Protein AF-A0A1G1PA01-F1 (afdb_monomer)

Solvent-accessible surface area (backbone atoms only — not comparable to full-atom values): 7794 Å² total; per-residue (Å²): 110,72,67,57,55,50,51,42,38,51,49,27,50,49,50,23,53,53,41,48,53,51,44,60,59,52,68,78,52,90,82,54,66,69,59,54,52,51,37,52,50,48,28,51,49,32,47,50,41,33,74,75,44,37,72,76,49,47,68,58,50,54,56,50,49,53,51,53,48,54,51,48,52,53,51,51,52,49,54,51,48,50,47,45,53,63,49,54,42,44,50,53,49,51,35,56,74,69,68,55,67,91,74,70,77,74,86,61,91,84,57,93,64,90,75,78,82,75,76,88,66,80,94,50,80,68,54,75,77,60,82,122

Mean predicted aligned error: 10.31 Å

Structure (mmCIF, N/CA/C/O backbone):
data_AF-A0A1G1PA01-F1
#
_entry.id   AF-A0A1G1PA01-F1
#
loop_
_atom_site.group_PDB
_atom_site.id
_atom_site.type_symbol
_atom_site.label_atom_id
_atom_site.label_alt_id
_atom_site.label_comp_id
_atom_site.label_asym_id
_atom_site.label_entity_id
_atom_site.label_seq_id
_atom_site.pdbx_PDB_ins_code
_atom_site.Cartn_x
_atom_site.Cartn_y
_atom_site.Cartn_z
_atom_site.occupancy
_atom_site.B_iso_or_equiv
_atom_site.auth_seq_id
_atom_site.auth_comp_id
_atom_site.auth_asym_id
_atom_site.auth_atom_id
_atom_site.pdbx_PDB_model_num
ATOM 1 N N . MET A 1 1 ? 19.490 11.069 4.535 1.00 62.09 1 MET A N 1
ATOM 2 C CA . MET A 1 1 ? 20.392 10.801 3.390 1.00 62.09 1 MET A CA 1
ATOM 3 C C . MET A 1 1 ? 20.427 9.313 3.024 1.00 62.09 1 MET A C 1
ATOM 5 O O . MET A 1 1 ? 19.955 8.970 1.947 1.00 62.09 1 MET A O 1
ATOM 9 N N . VAL A 1 2 ? 20.881 8.413 3.911 1.00 69.94 2 VAL A N 1
ATOM 10 C CA . VAL A 1 2 ? 21.006 6.963 3.613 1.00 69.94 2 VAL A CA 1
ATOM 11 C C . VAL A 1 2 ? 19.664 6.297 3.263 1.00 69.94 2 VAL A C 1
ATOM 13 O O . VAL A 1 2 ? 19.561 5.603 2.252 1.00 69.94 2 VAL A O 1
ATOM 16 N N . ASN A 1 3 ? 18.603 6.563 4.035 1.00 81.62 3 ASN A N 1
ATOM 17 C CA . ASN A 1 3 ? 17.280 5.978 3.766 1.00 81.62 3 ASN A CA 1
ATOM 18 C C . ASN A 1 3 ? 16.677 6.450 2.437 1.00 81.62 3 ASN A C 1
ATOM 20 O O . ASN A 1 3 ? 16.028 5.672 1.747 1.00 81.62 3 ASN A O 1
ATOM 24 N N . GLU A 1 4 ? 16.918 7.703 2.054 1.00 85.69 4 GLU A N 1
ATOM 25 C CA . GLU A 1 4 ? 16.411 8.260 0.799 1.00 85.69 4 GLU A CA 1
ATOM 26 C C . GLU A 1 4 ? 17.090 7.610 -0.409 1.00 85.69 4 GLU A C 1
ATOM 28 O O . GLU A 1 4 ? 16.414 7.178 -1.340 1.00 85.69 4 GLU A O 1
ATOM 33 N N . GLN A 1 5 ? 18.416 7.453 -0.361 1.00 87.75 5 GLN A N 1
ATOM 34 C CA . GLN A 1 5 ? 19.156 6.739 -1.398 1.00 87.75 5 GLN A CA 1
ATOM 35 C C . GLN A 1 5 ? 18.670 5.291 -1.534 1.00 87.75 5 GLN A C 1
ATOM 37 O O . GLN A 1 5 ? 18.458 4.822 -2.653 1.00 87.75 5 GLN A O 1
ATOM 42 N N . LYS A 1 6 ? 18.468 4.589 -0.410 1.00 90.19 6 LYS A N 1
ATOM 43 C CA . LYS A 1 6 ? 17.930 3.223 -0.405 1.00 90.19 6 LYS A CA 1
ATOM 44 C C . LYS A 1 6 ? 16.556 3.168 -1.075 1.00 90.19 6 LYS A C 1
ATOM 46 O O . LYS A 1 6 ? 16.362 2.352 -1.968 1.00 90.19 6 LYS A O 1
ATOM 51 N N . ASN A 1 7 ? 15.638 4.059 -0.703 1.00 91.06 7 ASN A N 1
ATOM 52 C CA . ASN A 1 7 ? 14.278 4.085 -1.246 1.00 91.06 7 ASN A CA 1
ATOM 53 C C . ASN A 1 7 ? 14.257 4.369 -2.754 1.00 91.06 7 ASN A C 1
ATOM 55 O O . ASN A 1 7 ? 13.538 3.699 -3.488 1.00 91.06 7 ASN A O 1
ATOM 59 N N . LEU A 1 8 ? 15.084 5.305 -3.231 1.00 92.06 8 LEU A N 1
ATOM 60 C CA . LEU A 1 8 ? 15.192 5.610 -4.662 1.00 92.06 8 LEU A CA 1
ATOM 61 C C . LEU A 1 8 ? 15.776 4.438 -5.458 1.00 92.06 8 LEU A C 1
ATOM 63 O O . LEU A 1 8 ? 15.283 4.133 -6.543 1.00 92.06 8 LEU A O 1
ATOM 67 N N . LYS A 1 9 ? 16.784 3.746 -4.910 1.00 91.62 9 LYS A N 1
ATOM 68 C CA . LYS A 1 9 ? 17.350 2.541 -5.535 1.00 91.62 9 LYS A CA 1
ATOM 69 C C . LYS A 1 9 ? 16.345 1.392 -5.578 1.00 91.62 9 LYS A C 1
ATOM 71 O O . LYS A 1 9 ? 16.194 0.763 -6.618 1.00 91.62 9 LYS A O 1
ATOM 76 N N . VAL A 1 10 ? 15.635 1.146 -4.476 1.00 93.56 10 VAL A N 1
ATOM 77 C CA . VAL A 1 10 ? 14.576 0.127 -4.406 1.00 93.56 10 VAL A CA 1
ATOM 78 C C . VAL A 1 10 ? 13.455 0.443 -5.392 1.00 93.56 10 VAL A C 1
ATOM 80 O O . VAL A 1 10 ? 13.002 -0.456 -6.088 1.00 93.56 10 VAL A O 1
ATOM 83 N N . PHE A 1 11 ? 13.046 1.708 -5.510 1.00 93.00 11 PHE A N 1
ATOM 84 C CA . PHE A 1 11 ? 12.044 2.124 -6.488 1.00 93.00 11 PHE A CA 1
ATOM 85 C C . PHE A 1 11 ? 12.504 1.870 -7.929 1.00 93.00 11 PHE A C 1
ATOM 87 O O . PHE A 1 11 ? 11.776 1.258 -8.705 1.00 93.00 11 PHE A O 1
ATOM 94 N N . GLY A 1 12 ? 13.721 2.296 -8.279 1.00 92.19 12 GLY A N 1
ATOM 95 C CA . GLY A 1 12 ? 14.260 2.142 -9.628 1.00 92.19 12 GLY A CA 1
ATOM 96 C C . GLY A 1 12 ? 14.455 0.682 -10.047 1.00 92.19 12 GLY A C 1
ATOM 97 O O . GLY A 1 12 ? 13.974 0.274 -11.105 1.00 92.19 12 GLY A O 1
ATOM 98 N N . TYR A 1 13 ? 15.080 -0.137 -9.193 1.00 94.50 13 TYR A N 1
ATOM 99 C CA . TYR A 1 13 ? 15.216 -1.575 -9.452 1.00 94.50 13 TYR A CA 1
ATOM 100 C C . TYR A 1 13 ? 13.874 -2.307 -9.391 1.00 94.50 13 TYR A C 1
ATOM 102 O O . TYR A 1 13 ? 13.620 -3.182 -10.213 1.00 94.50 13 TYR A O 1
ATOM 110 N N . GLY A 1 14 ? 12.988 -1.927 -8.468 1.00 93.19 14 GLY A N 1
ATOM 111 C CA . GLY A 1 14 ? 11.640 -2.481 -8.377 1.00 93.19 14 GLY A CA 1
ATOM 112 C C . GLY A 1 14 ? 10.846 -2.257 -9.662 1.00 93.19 14 GLY A C 1
ATOM 113 O O . GLY A 1 14 ? 10.222 -3.187 -10.166 1.00 93.19 14 GLY A O 1
ATOM 114 N N . LEU A 1 15 ? 10.935 -1.063 -10.253 1.00 92.88 15 LEU A N 1
ATOM 115 C CA . LEU A 1 15 ? 10.276 -0.766 -11.522 1.00 92.88 15 LEU A CA 1
ATOM 116 C C . LEU A 1 15 ? 10.869 -1.575 -12.685 1.00 92.88 15 LEU A C 1
ATOM 118 O O . LEU A 1 15 ? 10.116 -2.081 -13.512 1.00 92.88 15 LEU A O 1
ATOM 122 N N . ALA A 1 16 ? 12.191 -1.774 -12.718 1.00 93.19 16 ALA A N 1
ATOM 123 C CA . ALA A 1 16 ? 12.833 -2.651 -13.699 1.00 93.19 16 ALA A CA 1
ATOM 124 C C . ALA A 1 16 ? 12.365 -4.114 -13.570 1.00 93.19 16 ALA A C 1
ATOM 126 O O . ALA A 1 16 ? 12.089 -4.755 -14.581 1.00 93.19 16 ALA A O 1
ATOM 127 N N . VAL A 1 17 ? 12.204 -4.628 -12.344 1.00 94.94 17 VAL A N 1
ATOM 128 C CA . VAL A 1 17 ? 11.665 -5.978 -12.090 1.00 94.94 17 VAL A CA 1
ATOM 129 C C . VAL A 1 17 ? 10.210 -6.093 -12.548 1.00 94.94 17 VAL A C 1
ATOM 131 O O . VAL A 1 17 ? 9.850 -7.068 -13.206 1.00 94.94 17 VAL A O 1
ATOM 134 N N . VAL A 1 18 ? 9.374 -5.091 -12.260 1.00 93.81 18 VAL A N 1
ATOM 135 C CA . VAL A 1 18 ? 7.979 -5.055 -12.731 1.00 93.81 18 VAL A CA 1
ATOM 136 C C . VAL A 1 18 ? 7.922 -5.051 -14.260 1.00 93.81 18 VAL A C 1
ATOM 138 O O . VAL A 1 18 ? 7.181 -5.840 -14.845 1.00 93.81 18 VAL A O 1
ATOM 141 N N . LEU A 1 19 ? 8.739 -4.224 -14.920 1.00 93.25 19 LEU A N 1
ATOM 142 C CA . LEU A 1 19 ? 8.829 -4.197 -16.381 1.00 93.25 19 LEU A CA 1
ATOM 143 C C . LEU A 1 19 ? 9.327 -5.529 -16.955 1.00 93.25 19 LEU A C 1
ATOM 145 O O . LEU A 1 19 ? 8.794 -5.978 -17.966 1.00 93.25 19 LEU A O 1
ATOM 149 N N . ALA A 1 20 ? 10.283 -6.195 -16.304 1.00 91.88 20 ALA A N 1
ATOM 150 C CA . ALA A 1 20 ? 10.754 -7.519 -16.706 1.00 91.88 20 ALA A CA 1
ATOM 151 C C . ALA A 1 20 ? 9.655 -8.586 -16.589 1.00 91.88 20 ALA A C 1
ATOM 153 O O . ALA A 1 20 ? 9.505 -9.418 -17.482 1.00 91.88 20 ALA A O 1
ATOM 154 N N . PHE A 1 21 ? 8.835 -8.536 -15.536 1.00 92.31 21 PHE A N 1
ATOM 155 C CA . PHE A 1 21 ? 7.689 -9.435 -15.393 1.00 92.31 21 PHE A CA 1
ATOM 156 C C . PHE A 1 21 ? 6.626 -9.191 -16.475 1.00 92.31 21 PHE A C 1
ATOM 158 O O . PHE A 1 21 ? 6.092 -10.142 -17.049 1.00 92.31 21 PHE A O 1
ATOM 165 N N . ILE A 1 22 ? 6.354 -7.923 -16.804 1.00 90.12 22 ILE A N 1
ATOM 166 C CA . ILE A 1 22 ? 5.461 -7.553 -17.911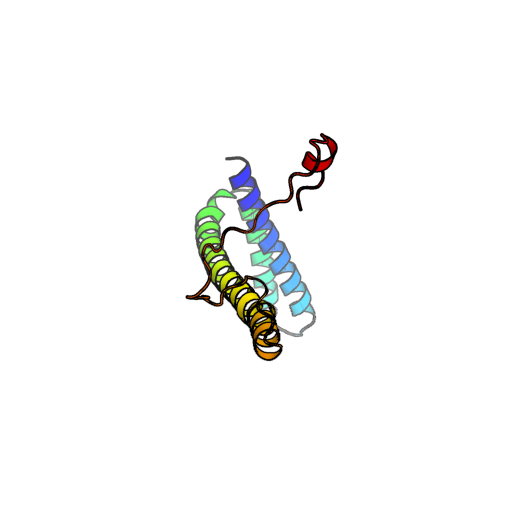 1.00 90.12 22 ILE A CA 1
ATOM 167 C C . ILE A 1 22 ? 6.034 -8.051 -19.241 1.00 90.12 22 ILE A C 1
ATOM 169 O O . ILE A 1 22 ? 5.312 -8.682 -20.009 1.00 90.12 22 ILE A O 1
ATOM 173 N N . ALA A 1 23 ? 7.330 -7.847 -19.490 1.00 88.19 23 ALA A N 1
ATOM 174 C CA . ALA A 1 23 ? 8.010 -8.352 -20.680 1.00 88.19 23 ALA A CA 1
ATOM 175 C C . ALA A 1 23 ? 7.896 -9.875 -20.796 1.00 88.19 23 ALA A C 1
ATOM 177 O O . ALA A 1 23 ? 7.531 -10.375 -21.856 1.00 88.19 23 ALA A O 1
ATOM 178 N N . TYR A 1 24 ? 8.101 -10.608 -19.699 1.00 87.69 24 TYR A N 1
ATOM 179 C CA . TYR A 1 24 ? 7.936 -12.061 -19.661 1.00 87.69 24 TYR A CA 1
ATOM 180 C C . TYR A 1 24 ? 6.507 -12.505 -20.015 1.00 87.69 24 TYR A C 1
ATOM 182 O O . TYR A 1 24 ? 6.318 -13.457 -20.773 1.00 87.69 24 TYR A O 1
ATOM 190 N N . LYS A 1 25 ? 5.487 -11.814 -19.492 1.00 86.81 25 LYS A N 1
ATOM 191 C CA . LYS A 1 25 ? 4.078 -12.092 -19.813 1.00 86.81 25 LYS A CA 1
ATOM 192 C C . LYS A 1 25 ? 3.754 -11.789 -21.277 1.00 86.81 25 LYS A C 1
ATOM 194 O O . LYS A 1 25 ? 3.099 -12.601 -21.923 1.00 86.81 25 LYS A O 1
ATOM 199 N N . VAL A 1 26 ? 4.210 -10.646 -21.789 1.00 85.25 26 VAL A N 1
ATOM 200 C CA . VAL A 1 26 ? 3.967 -10.202 -23.172 1.00 85.25 26 VAL A CA 1
ATOM 201 C C . VAL A 1 26 ? 4.681 -11.100 -24.181 1.00 85.25 26 VAL A C 1
ATOM 203 O O . VAL A 1 26 ? 4.124 -11.371 -25.239 1.00 85.25 26 VAL A O 1
ATOM 206 N N . TRP A 1 27 ? 5.843 -11.652 -23.826 1.00 79.88 27 TRP A N 1
ATOM 207 C CA . TRP A 1 27 ? 6.607 -12.561 -24.684 1.00 79.88 27 TRP A CA 1
ATOM 208 C C . TRP A 1 27 ? 5.875 -13.870 -25.023 1.00 79.88 27 TRP A C 1
ATOM 210 O O . TRP A 1 27 ? 6.181 -14.519 -26.018 1.00 79.88 27 TRP A O 1
ATOM 220 N N . ARG A 1 28 ? 4.853 -14.246 -24.241 1.00 76.31 28 ARG A N 1
ATOM 221 C CA . ARG A 1 28 ? 3.969 -15.389 -24.537 1.00 76.31 28 ARG A CA 1
ATOM 222 C C . ARG A 1 28 ? 2.934 -15.087 -25.636 1.00 76.31 28 ARG A C 1
ATOM 224 O O . ARG A 1 28 ? 2.281 -16.015 -26.106 1.00 76.31 28 ARG A O 1
ATOM 231 N N . GLY A 1 29 ? 2.750 -13.821 -26.019 1.00 69.56 29 GLY A N 1
ATOM 232 C CA . GLY A 1 29 ? 1.853 -13.381 -27.090 1.00 69.56 29 GLY A CA 1
ATOM 233 C C . GLY A 1 29 ? 2.621 -13.074 -28.379 1.00 69.56 29 GLY A C 1
ATOM 234 O O . GLY A 1 29 ? 3.687 -12.465 -28.353 1.00 69.56 29 GLY A O 1
ATOM 235 N N . HIS A 1 30 ? 2.090 -13.486 -29.530 1.00 60.34 30 HIS A N 1
ATOM 236 C CA . HIS A 1 30 ? 2.737 -13.239 -30.820 1.00 60.34 30 HIS A CA 1
ATOM 237 C C . HIS A 1 30 ? 2.672 -11.749 -31.225 1.00 60.34 30 HIS A C 1
ATOM 239 O O . HIS A 1 30 ? 1.608 -11.133 -31.193 1.00 60.34 30 HIS A O 1
ATOM 245 N N . GLY A 1 31 ? 3.798 -11.200 -31.706 1.00 61.69 31 GLY A N 1
ATOM 246 C CA . GLY A 1 31 ? 3.780 -10.289 -32.863 1.00 61.69 31 GLY A CA 1
ATOM 247 C C . GLY A 1 31 ? 4.135 -8.808 -32.687 1.00 61.69 31 GLY A C 1
ATOM 248 O O . GLY A 1 31 ? 4.116 -8.090 -33.679 1.00 61.69 31 GLY A O 1
ATOM 249 N N . TRP A 1 32 ? 4.487 -8.311 -31.498 1.00 74.94 32 TRP A N 1
ATOM 250 C CA . TRP A 1 32 ? 4.707 -6.864 -31.3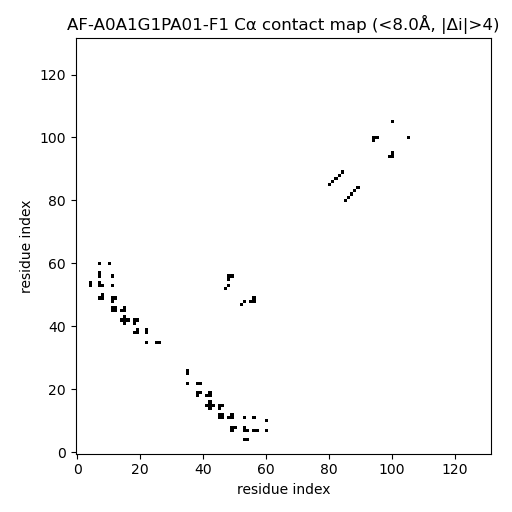08 1.00 74.94 32 TRP A CA 1
ATOM 251 C C . TRP A 1 32 ? 6.166 -6.550 -30.974 1.00 74.94 32 TRP A C 1
ATOM 253 O O . TRP A 1 32 ? 6.497 -6.213 -29.837 1.00 74.94 32 TRP A O 1
ATOM 263 N N . VAL A 1 33 ? 7.061 -6.669 -31.961 1.00 79.12 33 VAL A N 1
ATOM 264 C CA . VAL A 1 33 ? 8.515 -6.423 -31.802 1.00 79.12 33 VAL A CA 1
ATOM 265 C C . VAL A 1 33 ? 8.792 -5.051 -31.173 1.00 79.12 33 VAL A C 1
ATOM 267 O O . VAL A 1 33 ? 9.635 -4.938 -30.286 1.00 79.12 33 VAL A O 1
ATOM 270 N N . ALA A 1 34 ? 8.016 -4.030 -31.546 1.00 83.50 34 ALA A N 1
ATOM 271 C CA . ALA A 1 34 ? 8.116 -2.691 -30.968 1.00 83.50 34 ALA A CA 1
ATOM 272 C C . ALA A 1 34 ? 7.843 -2.664 -29.451 1.00 83.50 34 ALA A C 1
ATOM 274 O O . ALA A 1 34 ? 8.544 -1.978 -28.713 1.00 83.50 34 ALA A O 1
ATOM 275 N N . VAL A 1 35 ? 6.870 -3.444 -28.967 1.00 84.75 35 VAL A N 1
ATOM 276 C CA . VAL A 1 35 ? 6.540 -3.527 -27.532 1.00 84.75 35 VAL A CA 1
ATOM 277 C C . VAL A 1 35 ? 7.662 -4.221 -26.764 1.00 84.75 35 VAL A C 1
ATOM 279 O O . VAL A 1 35 ? 8.049 -3.764 -25.693 1.00 84.75 35 VAL A O 1
ATOM 282 N N . HIS A 1 36 ? 8.244 -5.277 -27.333 1.00 84.50 36 HIS A N 1
ATOM 283 C CA . HIS A 1 36 ? 9.380 -5.974 -26.726 1.00 84.50 36 HIS A CA 1
ATOM 284 C C . HIS A 1 36 ? 10.609 -5.064 -26.637 1.00 84.50 36 HIS A C 1
ATOM 286 O O . HIS A 1 36 ? 11.227 -4.964 -25.578 1.00 84.50 36 HIS A O 1
ATOM 292 N N . ALA A 1 37 ? 10.924 -4.347 -27.721 1.00 86.75 37 ALA A N 1
ATOM 293 C CA . ALA A 1 37 ? 12.021 -3.387 -27.754 1.00 86.75 37 ALA A CA 1
ATOM 294 C C . ALA A 1 37 ? 11.814 -2.248 -26.742 1.00 86.75 37 ALA A C 1
ATOM 296 O O . ALA A 1 37 ? 12.737 -1.912 -26.004 1.00 86.75 37 ALA A O 1
ATOM 297 N N . ALA A 1 38 ? 10.596 -1.704 -26.647 1.00 89.25 38 ALA A N 1
ATOM 298 C CA . ALA A 1 38 ? 10.262 -0.662 -25.679 1.00 89.25 38 ALA A CA 1
ATOM 299 C C . ALA A 1 38 ? 10.399 -1.146 -24.226 1.00 89.25 38 ALA A C 1
ATOM 301 O O . ALA A 1 38 ? 10.936 -0.425 -23.386 1.00 89.25 38 ALA A O 1
ATOM 302 N N . LEU A 1 39 ? 9.962 -2.374 -23.922 1.00 90.19 39 LEU A N 1
ATOM 303 C CA . LEU A 1 39 ? 10.091 -2.953 -22.583 1.00 90.19 39 LEU A CA 1
ATOM 304 C C . LEU A 1 39 ? 11.555 -3.202 -22.210 1.00 90.19 39 LEU A C 1
ATOM 306 O O . LEU A 1 39 ? 11.970 -2.818 -21.119 1.00 90.19 39 LEU A O 1
ATOM 310 N N . LEU A 1 40 ? 12.355 -3.771 -23.115 1.00 90.50 40 LEU A N 1
ATOM 311 C CA . LEU A 1 40 ? 13.790 -3.978 -22.892 1.00 90.50 40 LEU A CA 1
ATOM 312 C C . LEU A 1 40 ? 14.537 -2.651 -22.713 1.00 90.50 40 LEU A C 1
ATOM 314 O O . LEU A 1 40 ? 15.334 -2.520 -21.782 1.00 90.50 40 LEU A O 1
ATOM 318 N N . ALA A 1 41 ? 14.236 -1.652 -23.547 1.00 92.00 41 ALA A N 1
ATOM 319 C CA . ALA A 1 41 ? 14.790 -0.309 -23.413 1.00 92.00 41 ALA A CA 1
ATOM 320 C C . ALA A 1 41 ? 14.408 0.324 -22.068 1.00 92.00 41 ALA A C 1
ATOM 322 O O . ALA A 1 41 ? 15.263 0.895 -21.398 1.00 92.00 41 ALA A O 1
ATOM 323 N N . GLY A 1 42 ? 13.153 0.170 -21.634 1.00 90.19 42 GLY A N 1
ATOM 324 C CA . GLY A 1 42 ? 12.681 0.634 -20.331 1.00 90.19 42 GLY A CA 1
ATOM 325 C C . GLY A 1 42 ? 13.415 -0.032 -19.165 1.00 90.19 42 GLY A C 1
ATOM 326 O O . GLY A 1 42 ? 13.896 0.661 -18.271 1.00 90.19 42 GLY A O 1
ATOM 327 N N . ILE A 1 43 ? 13.563 -1.360 -19.188 1.00 91.94 43 ILE A N 1
ATOM 328 C CA . ILE A 1 43 ? 14.302 -2.116 -18.163 1.00 91.94 43 ILE A CA 1
ATOM 329 C C . ILE A 1 43 ? 15.747 -1.614 -18.077 1.00 91.94 43 ILE A C 1
ATOM 331 O O . ILE A 1 43 ? 16.214 -1.260 -16.992 1.00 91.94 43 ILE A O 1
ATOM 335 N N . PHE A 1 44 ? 16.440 -1.535 -19.217 1.00 93.19 44 PHE A N 1
ATOM 336 C CA . PHE A 1 44 ? 17.831 -1.088 -19.264 1.00 93.19 44 PHE A CA 1
ATOM 337 C C . PHE A 1 44 ? 17.979 0.363 -18.795 1.00 93.19 44 PHE A C 1
ATOM 339 O O . PHE A 1 44 ? 18.860 0.665 -17.991 1.00 93.19 44 PHE A O 1
ATOM 346 N N . LEU A 1 45 ? 17.076 1.247 -19.226 1.00 93.06 45 LEU A N 1
ATOM 347 C CA . LEU A 1 45 ? 17.041 2.644 -18.806 1.00 93.06 45 LEU A CA 1
ATOM 348 C C . LEU A 1 45 ? 16.898 2.766 -17.286 1.00 93.06 45 LEU A C 1
ATOM 350 O O . LEU A 1 45 ? 17.681 3.476 -16.659 1.00 93.06 45 LEU A O 1
ATOM 354 N N . PHE A 1 46 ? 15.935 2.071 -16.675 1.00 90.00 46 PHE A N 1
ATOM 355 C CA . PHE A 1 46 ? 15.726 2.157 -15.229 1.00 90.00 46 PHE A CA 1
ATOM 356 C C . PHE A 1 46 ? 16.898 1.576 -14.435 1.00 90.00 46 PHE A C 1
ATOM 358 O O . PHE A 1 46 ? 17.289 2.180 -13.434 1.00 90.00 46 PHE A O 1
ATOM 365 N N . ILE A 1 47 ? 17.516 0.481 -14.889 1.00 91.25 47 ILE A N 1
ATOM 366 C CA . ILE A 1 47 ? 18.730 -0.072 -14.265 1.00 91.25 47 ILE A CA 1
ATOM 367 C C . ILE A 1 47 ? 19.885 0.933 -14.353 1.00 91.25 47 ILE A C 1
ATOM 369 O O . ILE A 1 47 ? 20.491 1.264 -13.332 1.00 91.25 47 ILE A O 1
ATOM 373 N N . LEU A 1 48 ? 20.155 1.467 -15.547 1.00 93.06 48 LEU A N 1
ATOM 374 C CA . LEU A 1 48 ? 21.271 2.379 -15.792 1.00 93.06 48 LEU A CA 1
ATOM 375 C C . LEU A 1 48 ? 21.114 3.693 -15.019 1.00 93.06 48 LEU A C 1
ATOM 377 O O . LEU A 1 48 ? 22.037 4.129 -14.329 1.00 93.06 48 LEU A O 1
ATOM 381 N N . VAL A 1 49 ? 19.931 4.310 -15.076 1.00 91.19 49 VAL A N 1
ATOM 382 C CA . VAL A 1 49 ? 19.646 5.555 -14.349 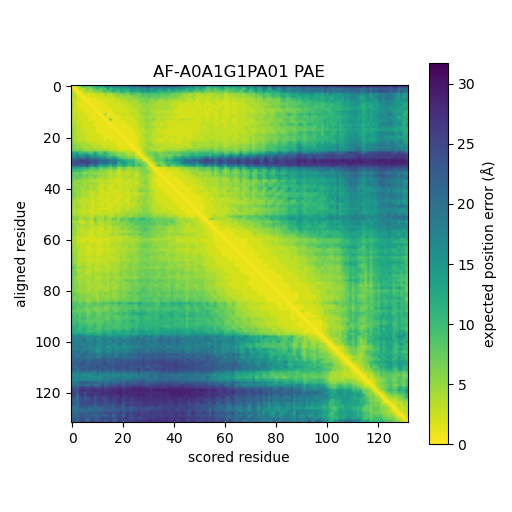1.00 91.19 49 VAL A CA 1
ATOM 383 C C . VAL A 1 49 ? 19.746 5.333 -12.842 1.00 91.19 49 VAL A C 1
ATOM 385 O O . VAL A 1 49 ? 20.314 6.170 -12.142 1.00 91.19 49 VAL A O 1
ATOM 388 N N . THR A 1 50 ? 19.272 4.197 -12.329 1.00 91.25 50 THR A N 1
ATOM 389 C CA . THR A 1 50 ? 19.373 3.875 -10.897 1.00 91.25 50 THR A CA 1
ATOM 390 C C . THR A 1 50 ? 20.820 3.667 -10.450 1.00 91.25 50 THR A C 1
ATOM 392 O O . THR A 1 50 ? 21.196 4.137 -9.372 1.00 91.25 50 THR A O 1
ATOM 395 N N . ALA A 1 51 ? 21.640 3.005 -11.270 1.00 89.25 51 ALA A N 1
ATOM 396 C CA . ALA A 1 51 ? 23.044 2.739 -10.969 1.00 89.25 51 ALA A CA 1
ATOM 397 C C . ALA A 1 51 ? 23.908 4.012 -11.012 1.00 89.25 51 ALA A C 1
ATOM 399 O O . ALA A 1 51 ? 24.717 4.229 -10.110 1.00 89.25 51 ALA A O 1
ATOM 400 N N . VAL A 1 52 ? 23.712 4.868 -12.022 1.00 90.50 52 VAL A N 1
ATOM 401 C CA . VAL A 1 52 ? 24.586 6.027 -12.287 1.00 90.50 52 VAL A CA 1
ATOM 402 C C . VAL A 1 52 ? 24.073 7.310 -11.625 1.00 90.50 52 VAL A C 1
ATOM 404 O O . VAL A 1 52 ? 24.852 8.078 -11.064 1.00 90.50 52 VAL A O 1
ATOM 407 N N . ARG A 1 53 ? 22.759 7.571 -11.666 1.00 90.00 53 ARG A N 1
ATOM 408 C CA . ARG A 1 53 ? 22.146 8.819 -11.172 1.00 90.00 53 ARG A CA 1
ATOM 409 C C . ARG A 1 53 ? 20.789 8.583 -10.507 1.00 90.00 53 ARG A C 1
ATOM 411 O O . ARG A 1 53 ? 19.767 9.125 -10.926 1.00 90.00 53 ARG A O 1
ATOM 418 N N . TYR A 1 54 ? 20.792 7.872 -9.379 1.00 86.69 54 TYR A N 1
ATOM 419 C CA . TYR A 1 54 ? 19.580 7.626 -8.581 1.00 86.69 54 TYR A CA 1
ATOM 420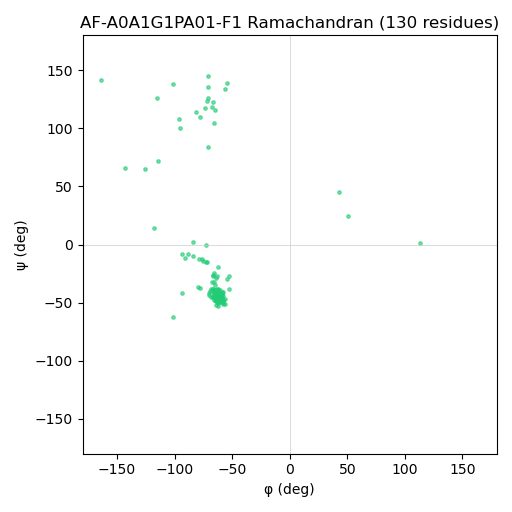 C C . TYR A 1 54 ? 18.804 8.908 -8.203 1.00 86.69 54 TYR A C 1
ATOM 422 O O . TYR A 1 54 ? 17.589 8.872 -8.030 1.00 86.69 54 TYR A O 1
ATOM 430 N N . GLN A 1 55 ? 19.480 10.058 -8.098 1.00 89.94 55 GLN A N 1
ATOM 431 C CA . GLN A 1 55 ? 18.849 11.343 -7.772 1.00 89.94 55 GLN A CA 1
ATOM 432 C C . GLN A 1 55 ? 17.893 11.844 -8.867 1.00 89.94 55 GLN A C 1
ATOM 434 O O . GLN A 1 55 ? 16.927 12.535 -8.552 1.00 89.94 55 GLN A O 1
ATOM 439 N N . ALA A 1 56 ? 18.101 11.458 -10.132 1.00 90.00 56 ALA A N 1
ATOM 440 C CA . ALA A 1 56 ? 17.215 11.835 -11.236 1.00 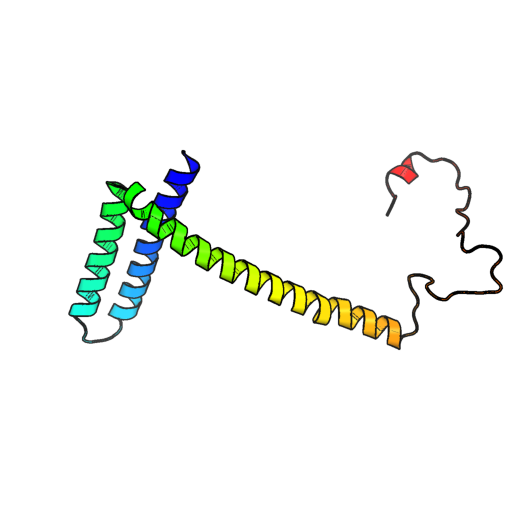90.00 56 ALA A CA 1
ATOM 441 C C . ALA A 1 56 ? 15.808 11.219 -11.098 1.00 90.00 56 ALA A C 1
ATOM 443 O O . ALA A 1 56 ? 14.833 11.779 -11.592 1.00 90.00 56 ALA A O 1
ATOM 444 N N . LEU A 1 57 ? 15.683 10.102 -10.370 1.00 88.62 57 LEU A N 1
ATOM 445 C CA . LEU A 1 57 ? 14.405 9.437 -10.092 1.00 88.62 57 LEU A CA 1
ATOM 446 C C . LEU A 1 57 ? 13.599 10.125 -8.982 1.00 88.62 57 LEU A C 1
ATOM 448 O O . LEU A 1 57 ? 12.416 9.836 -8.823 1.00 88.62 57 LEU A O 1
ATOM 452 N N . LYS A 1 58 ? 14.198 11.049 -8.221 1.00 90.81 58 LYS A N 1
ATOM 453 C CA . LYS A 1 58 ? 13.562 11.707 -7.071 1.00 90.81 58 LYS A CA 1
ATOM 454 C C . LYS A 1 58 ? 12.233 12.415 -7.384 1.00 90.81 58 LYS A C 1
ATOM 456 O O . LYS A 1 58 ? 11.265 12.137 -6.676 1.00 90.81 58 LYS A O 1
ATOM 461 N N . PRO A 1 59 ? 12.116 13.297 -8.398 1.00 91.06 59 PRO A N 1
ATOM 462 C CA . PRO A 1 59 ? 10.844 13.966 -8.684 1.00 91.06 59 PRO A CA 1
ATOM 463 C C . PRO A 1 59 ? 9.741 12.977 -9.084 1.00 91.06 59 PRO A C 1
ATOM 465 O O . PRO A 1 59 ? 8.595 13.125 -8.655 1.00 91.06 59 PRO A O 1
ATOM 468 N N . LEU A 1 60 ? 10.097 11.940 -9.851 1.00 92.25 60 LEU A N 1
ATOM 469 C CA . LEU A 1 60 ? 9.176 10.875 -10.244 1.00 92.25 60 LEU A CA 1
ATOM 470 C C . LEU A 1 60 ? 8.722 10.063 -9.026 1.00 92.25 60 LEU A C 1
ATOM 472 O O . LEU A 1 60 ? 7.523 9.884 -8.829 1.00 92.25 60 LEU A O 1
ATOM 476 N N . TYR A 1 61 ? 9.665 9.647 -8.179 1.00 92.69 61 TYR A N 1
ATOM 477 C CA . TYR A 1 61 ? 9.395 8.922 -6.941 1.00 92.69 61 TYR A CA 1
ATOM 478 C C . TYR A 1 61 ? 8.450 9.704 -6.026 1.00 92.69 61 TYR A C 1
ATOM 480 O O . TYR A 1 61 ? 7.459 9.155 -5.560 1.00 92.69 61 TYR A O 1
ATOM 488 N N . ILE A 1 62 ? 8.689 11.000 -5.808 1.00 92.81 62 ILE A N 1
ATOM 489 C CA . ILE A 1 62 ? 7.827 11.822 -4.944 1.00 92.81 62 ILE A CA 1
ATOM 490 C C . ILE A 1 62 ? 6.402 11.889 -5.502 1.00 92.81 62 ILE A C 1
ATOM 492 O O . ILE A 1 62 ? 5.440 11.742 -4.748 1.00 92.81 62 ILE A O 1
ATOM 496 N N . ARG A 1 63 ? 6.244 12.103 -6.814 1.00 94.94 63 ARG A N 1
ATOM 497 C CA . ARG A 1 63 ? 4.917 12.166 -7.442 1.00 94.94 63 ARG A CA 1
ATOM 498 C C . ARG A 1 63 ? 4.202 10.815 -7.365 1.00 94.94 63 ARG A C 1
ATOM 500 O O . ARG A 1 63 ? 3.030 10.784 -7.004 1.00 94.94 63 ARG A O 1
ATOM 507 N N . TRP A 1 64 ? 4.916 9.720 -7.615 1.00 94.12 64 TRP A N 1
ATOM 508 C CA . TRP A 1 64 ? 4.397 8.361 -7.467 1.00 94.12 64 TRP A CA 1
ATOM 509 C C . TRP A 1 64 ? 3.960 8.062 -6.028 1.00 94.12 64 TRP A C 1
ATOM 511 O O . TRP A 1 64 ? 2.847 7.598 -5.797 1.00 94.12 64 TRP A O 1
ATOM 521 N N . MET A 1 65 ? 4.792 8.402 -5.043 1.00 94.50 65 MET A N 1
ATOM 522 C CA . MET A 1 65 ? 4.491 8.165 -3.632 1.00 94.50 65 MET A CA 1
ATOM 523 C C . MET A 1 65 ? 3.300 8.980 -3.133 1.00 94.50 65 MET A C 1
ATOM 525 O O . MET A 1 65 ? 2.547 8.484 -2.302 1.00 94.50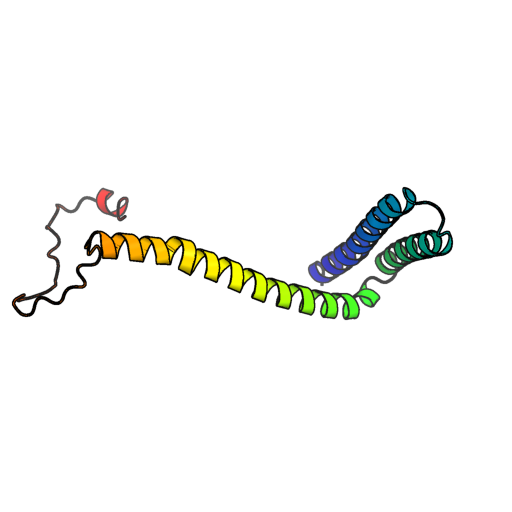 65 MET A O 1
ATOM 529 N N . LYS A 1 66 ? 3.073 10.193 -3.654 1.00 95.75 66 LYS A N 1
ATOM 530 C CA . LYS A 1 66 ? 1.852 10.961 -3.355 1.00 95.75 66 LYS A CA 1
ATOM 531 C C . LYS A 1 66 ? 0.594 10.217 -3.804 1.00 95.75 66 LYS A C 1
ATOM 533 O O . LYS A 1 66 ? -0.368 10.147 -3.046 1.00 95.75 66 LYS A O 1
ATOM 538 N N . VAL A 1 67 ? 0.621 9.635 -5.003 1.00 96.25 67 VAL A N 1
ATOM 539 C CA . VAL A 1 67 ? -0.491 8.825 -5.524 1.00 96.25 67 VAL A CA 1
ATOM 540 C C . VAL A 1 67 ? -0.675 7.565 -4.680 1.00 96.25 67 VAL A C 1
ATOM 542 O O . VAL A 1 67 ? -1.785 7.291 -4.233 1.00 96.25 67 VAL A O 1
ATOM 545 N N . ALA A 1 68 ? 0.410 6.842 -4.392 1.00 95.06 68 ALA A N 1
ATOM 546 C CA . ALA A 1 68 ? 0.366 5.648 -3.550 1.00 95.06 68 ALA A CA 1
ATOM 547 C C . ALA A 1 68 ? -0.194 5.950 -2.149 1.00 95.06 68 ALA A C 1
ATOM 549 O O . ALA A 1 68 ? -1.006 5.187 -1.632 1.00 95.06 68 ALA A O 1
ATOM 550 N N . HIS A 1 69 ? 0.190 7.083 -1.555 1.00 96.38 69 HIS A N 1
ATOM 551 C CA . HIS A 1 69 ? -0.318 7.513 -0.257 1.00 96.38 69 HIS A CA 1
ATOM 552 C C . HIS A 1 69 ? -1.810 7.852 -0.307 1.00 96.38 69 HIS A C 1
ATOM 554 O O . HIS A 1 69 ? -2.560 7.388 0.543 1.00 96.38 69 HIS A O 1
ATOM 560 N N . PHE A 1 70 ? -2.256 8.595 -1.324 1.00 97.62 70 PHE A N 1
ATOM 561 C CA . PHE A 1 70 ? -3.675 8.904 -1.506 1.00 97.62 70 PHE A CA 1
ATOM 562 C C . PHE A 1 70 ? -4.524 7.631 -1.628 1.00 97.62 70 PHE A C 1
ATOM 564 O O . PHE A 1 70 ? -5.513 7.476 -0.915 1.00 97.62 70 PHE A O 1
ATOM 571 N N . ILE A 1 71 ? -4.088 6.687 -2.467 1.00 97.00 71 ILE A N 1
ATOM 572 C CA . ILE A 1 71 ? -4.734 5.377 -2.611 1.00 97.00 71 ILE A CA 1
ATOM 573 C C . ILE A 1 71 ? -4.749 4.639 -1.265 1.00 97.00 71 ILE A C 1
ATOM 575 O O . ILE A 1 71 ? -5.787 4.121 -0.861 1.00 97.00 71 ILE A O 1
ATOM 579 N N . GLY A 1 72 ? -3.625 4.633 -0.543 1.00 96.69 72 GLY A N 1
ATOM 580 C CA . GLY A 1 72 ? -3.513 4.009 0.774 1.00 96.69 72 GLY A CA 1
ATOM 581 C C . GLY A 1 72 ? -4.498 4.577 1.796 1.00 96.69 72 GLY A C 1
ATOM 582 O O . GLY A 1 72 ? -5.139 3.809 2.512 1.00 96.69 72 GLY A O 1
ATOM 583 N N . THR A 1 73 ? -4.681 5.897 1.831 1.00 97.25 73 THR A N 1
ATOM 584 C CA . THR A 1 73 ? -5.652 6.560 2.716 1.00 97.25 73 THR A CA 1
ATOM 585 C C . THR A 1 73 ? -7.083 6.155 2.378 1.00 97.25 73 THR A C 1
ATOM 587 O O . THR A 1 73 ? -7.852 5.817 3.278 1.00 97.25 73 THR A O 1
ATOM 590 N N . VAL A 1 74 ? -7.434 6.120 1.089 1.00 98.12 74 VAL A N 1
ATOM 591 C CA . VAL A 1 74 ? -8.767 5.694 0.637 1.00 98.12 74 VAL A CA 1
ATOM 592 C C . VAL A 1 74 ? -9.025 4.233 1.011 1.00 98.12 74 VAL A C 1
ATOM 594 O O . VAL A 1 74 ? -10.043 3.930 1.627 1.00 98.12 74 VAL A O 1
ATOM 597 N N . ILE A 1 75 ? -8.086 3.332 0.709 1.00 98.00 75 ILE A N 1
ATOM 598 C CA . ILE A 1 75 ? -8.204 1.902 1.031 1.00 98.00 75 ILE A CA 1
ATOM 599 C C . ILE A 1 75 ? -8.321 1.693 2.542 1.00 98.00 75 ILE A C 1
ATOM 601 O O . ILE A 1 75 ? -9.191 0.950 2.987 1.00 98.00 75 ILE A O 1
ATOM 605 N N . THR A 1 76 ? -7.489 2.369 3.336 1.00 97.94 76 THR A N 1
ATOM 606 C CA . THR A 1 76 ? -7.541 2.278 4.803 1.00 97.94 76 THR A CA 1
ATOM 607 C C . THR A 1 76 ? -8.900 2.733 5.328 1.00 97.94 76 THR A C 1
ATOM 609 O O . THR A 1 76 ? -9.496 2.043 6.152 1.00 97.94 76 THR A O 1
ATOM 612 N N . GLY A 1 77 ? -9.430 3.846 4.809 1.00 97.38 77 GLY A N 1
ATOM 613 C CA . GLY A 1 77 ? -10.764 4.334 5.153 1.00 97.38 77 GLY A CA 1
ATOM 614 C C . GLY A 1 77 ? -11.871 3.341 4.794 1.00 97.38 77 GL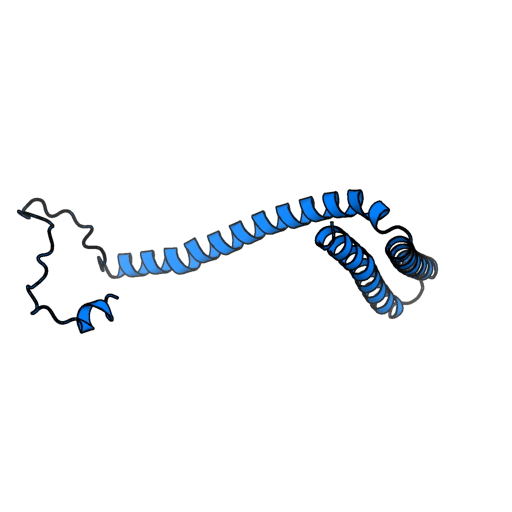Y A C 1
ATOM 615 O O . GLY A 1 77 ? -12.765 3.104 5.606 1.00 97.38 77 GLY A O 1
ATOM 616 N N . ILE A 1 78 ? -11.792 2.707 3.620 1.00 98.25 78 ILE A N 1
ATOM 617 C CA . ILE A 1 78 ? -12.748 1.678 3.187 1.00 98.25 78 ILE A CA 1
ATOM 618 C C . ILE A 1 78 ? -12.679 0.457 4.105 1.00 98.25 78 ILE A C 1
ATOM 620 O O . ILE A 1 78 ? -13.708 0.039 4.628 1.00 98.25 78 ILE A O 1
ATOM 624 N N . ILE A 1 79 ? -11.484 -0.094 4.338 1.00 98.19 79 ILE A N 1
ATOM 625 C CA . ILE A 1 79 ? -11.292 -1.269 5.199 1.00 98.19 79 ILE A CA 1
ATOM 626 C C . ILE A 1 79 ? -11.830 -0.984 6.600 1.00 98.19 79 ILE A C 1
ATOM 628 O O . ILE A 1 79 ? -12.598 -1.782 7.137 1.00 98.19 79 ILE A O 1
ATOM 632 N N . LEU A 1 80 ? -11.479 0.169 7.174 1.00 97.94 80 LEU A N 1
ATOM 633 C CA . LEU A 1 80 ? -11.935 0.541 8.507 1.00 97.94 80 LEU A CA 1
ATOM 634 C C . LEU A 1 80 ? -13.453 0.733 8.555 1.00 97.94 80 LEU A C 1
ATOM 636 O O . LEU A 1 80 ? -14.083 0.290 9.508 1.00 97.94 80 LEU A O 1
ATOM 640 N N . SER A 1 81 ? -14.052 1.326 7.519 1.00 97.56 81 SER A N 1
ATOM 641 C CA . SER A 1 81 ? -15.508 1.482 7.422 1.00 97.56 81 SER A CA 1
ATOM 642 C C . SER A 1 81 ? -16.213 0.129 7.345 1.00 97.56 81 SER A C 1
ATOM 644 O O . SER A 1 81 ? -17.173 -0.107 8.073 1.00 97.56 81 SER A O 1
ATOM 646 N N . VAL A 1 82 ? -15.719 -0.786 6.508 1.00 97.62 82 VAL A N 1
ATOM 647 C CA . VAL A 1 82 ? -16.275 -2.140 6.382 1.00 97.62 82 VAL A CA 1
ATOM 648 C C . VAL A 1 82 ? -16.158 -2.899 7.700 1.00 97.62 82 VAL A C 1
ATOM 650 O O . VAL A 1 82 ? -17.132 -3.507 8.132 1.00 97.62 82 VAL A O 1
ATOM 653 N N . LEU A 1 83 ? -15.012 -2.833 8.381 1.00 97.62 83 LEU A N 1
ATOM 654 C CA . LEU A 1 83 ? -14.845 -3.456 9.696 1.00 97.62 83 LEU A CA 1
ATOM 655 C C . LEU A 1 83 ? -15.769 -2.826 10.742 1.00 97.62 83 LEU A C 1
ATOM 657 O O . LEU A 1 83 ? -16.432 -3.542 11.493 1.00 97.62 83 LEU A O 1
ATOM 661 N N . PHE A 1 84 ? -15.850 -1.496 10.777 1.00 96.31 84 PHE A N 1
ATOM 662 C CA . PHE A 1 84 ? -16.686 -0.782 11.731 1.00 96.31 84 PHE A CA 1
ATOM 663 C C . PHE A 1 84 ? -18.162 -1.118 11.555 1.00 96.31 84 PHE A C 1
ATOM 665 O O . PHE A 1 84 ? -18.801 -1.546 12.507 1.00 96.31 84 PHE A O 1
ATOM 672 N N . TYR A 1 85 ? -18.712 -0.997 10.352 1.00 95.69 85 TYR A N 1
ATOM 673 C CA . TYR A 1 85 ? -20.136 -1.251 10.143 1.00 95.69 85 TYR A CA 1
ATOM 674 C C . TYR A 1 85 ? -20.465 -2.744 10.038 1.00 95.69 85 TYR A C 1
ATOM 676 O O . TYR A 1 85 ? -21.492 -3.177 10.556 1.00 95.69 85 TYR A O 1
ATOM 684 N N . GLY A 1 86 ? -19.589 -3.539 9.424 1.00 96.62 86 GLY A N 1
ATOM 685 C CA . GLY A 1 86 ? -19.802 -4.966 9.193 1.00 96.62 86 GLY A CA 1
ATOM 686 C C . GLY A 1 86 ? -19.558 -5.840 10.420 1.00 96.62 86 GLY A C 1
ATOM 687 O O . GLY A 1 86 ? -20.299 -6.792 10.631 1.00 96.62 86 GLY A O 1
ATOM 688 N N . VAL A 1 87 ? -18.561 -5.526 11.251 1.00 96.06 87 VAL A N 1
ATOM 689 C CA . VAL A 1 87 ? -18.256 -6.318 12.455 1.00 96.06 87 VAL A CA 1
ATOM 690 C C . VAL A 1 87 ? -18.813 -5.632 13.691 1.00 96.06 87 VAL A C 1
ATOM 692 O O . VAL A 1 87 ? -19.699 -6.175 14.354 1.00 96.06 87 VAL A O 1
ATOM 695 N N . PHE A 1 88 ? -18.343 -4.424 14.002 1.00 95.06 88 PHE A N 1
ATOM 696 C CA . PHE A 1 88 ? -18.724 -3.743 15.244 1.00 95.06 88 PHE A CA 1
ATOM 697 C C . PHE A 1 88 ? -20.189 -3.285 15.230 1.00 95.06 88 PHE A C 1
ATOM 699 O O . PHE A 1 88 ? -20.904 -3.473 16.213 1.00 95.06 88 PHE A O 1
ATOM 706 N N . GLY A 1 89 ? -20.660 -2.755 14.102 1.00 94.12 89 GLY A N 1
ATOM 707 C CA . GLY A 1 89 ? -22.042 -2.334 13.897 1.00 94.12 89 GLY A CA 1
ATOM 708 C C . GLY A 1 89 ? -23.009 -3.507 14.001 1.00 94.12 89 GLY A C 1
ATOM 709 O O . GLY A 1 89 ? -23.976 -3.434 14.758 1.00 94.12 89 GLY A O 1
ATOM 710 N N . VAL A 1 90 ? -22.711 -4.619 13.321 1.00 93.38 90 VAL A N 1
ATOM 711 C CA . VAL A 1 90 ? -23.514 -5.849 13.418 1.00 93.38 90 VAL A CA 1
ATOM 712 C C . VAL A 1 90 ? -23.497 -6.410 14.837 1.00 93.38 90 VAL A C 1
ATOM 714 O O . VAL A 1 90 ? -24.551 -6.758 15.359 1.00 93.38 90 VAL A O 1
ATOM 717 N N . THR A 1 91 ? -22.345 -6.427 15.510 1.00 92.44 91 THR A N 1
ATOM 718 C CA . THR A 1 91 ? -22.250 -6.870 16.912 1.00 92.44 91 THR A CA 1
ATOM 719 C C . THR A 1 91 ? -23.130 -6.012 17.823 1.00 92.44 91 THR A C 1
ATOM 721 O O . THR A 1 91 ? -23.907 -6.542 18.616 1.00 92.44 91 THR A O 1
ATOM 724 N N . GLY A 1 92 ? -23.080 -4.686 17.674 1.00 89.75 92 GLY A N 1
ATOM 725 C CA . GLY A 1 92 ? -23.944 -3.764 18.411 1.00 89.75 92 GLY A CA 1
ATOM 726 C C . GLY A 1 92 ? -25.430 -3.969 18.104 1.00 89.75 92 GLY A C 1
ATOM 727 O O . GLY A 1 92 ? -26.258 -3.933 19.016 1.00 89.75 92 GLY A O 1
ATOM 728 N N . LEU A 1 93 ? -25.775 -4.238 16.840 1.00 90.88 93 LEU A N 1
ATOM 729 C CA . LEU A 1 93 ? -27.144 -4.546 16.430 1.00 90.88 93 LEU A CA 1
ATOM 730 C C . LEU A 1 93 ? -27.639 -5.848 17.071 1.00 90.88 93 LEU A C 1
ATOM 732 O O . LEU A 1 93 ? -28.741 -5.869 17.611 1.00 90.88 93 LEU A O 1
ATOM 736 N N . ILE A 1 94 ? -26.816 -6.900 17.080 1.00 92.69 94 ILE A N 1
ATOM 737 C CA . ILE A 1 94 ? -27.125 -8.177 17.735 1.00 92.69 94 ILE A CA 1
ATOM 738 C C 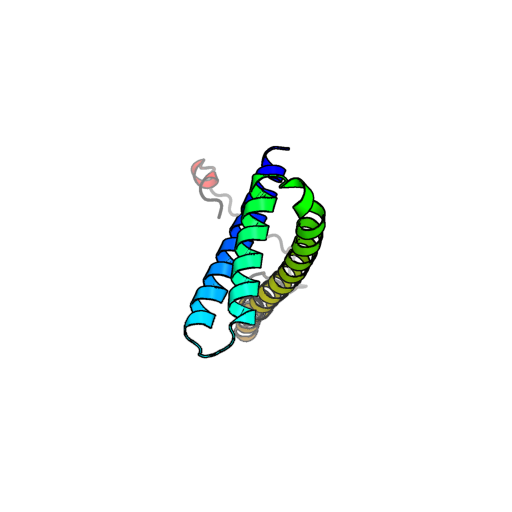. ILE A 1 94 ? -27.356 -7.962 19.234 1.00 92.69 94 ILE A C 1
ATOM 740 O O . ILE A 1 94 ? -28.385 -8.387 19.755 1.00 92.69 94 ILE A O 1
ATOM 744 N N . LEU A 1 95 ? -26.461 -7.251 19.926 1.00 90.44 95 LEU A N 1
ATOM 745 C CA . LEU A 1 95 ? -26.618 -6.951 21.355 1.00 90.44 95 LEU A CA 1
ATOM 746 C C . LEU A 1 95 ? -27.918 -6.187 21.641 1.00 90.44 95 LEU A C 1
ATOM 748 O O . LEU A 1 95 ? -28.636 -6.514 22.590 1.00 90.44 95 LEU A O 1
ATOM 752 N N . ARG A 1 96 ? -28.266 -5.224 20.777 1.00 86.25 96 ARG A N 1
ATOM 753 C CA . ARG A 1 96 ? -29.518 -4.465 20.872 1.00 86.25 96 ARG A CA 1
ATOM 754 C C . ARG A 1 96 ? -30.748 -5.346 20.648 1.00 86.25 96 ARG A C 1
ATOM 756 O O . ARG A 1 96 ? -31.716 -5.211 21.395 1.00 86.25 96 ARG A O 1
ATOM 763 N N . LEU A 1 97 ? -30.715 -6.255 19.669 1.00 89.62 97 LEU A N 1
ATOM 764 C CA . LEU A 1 97 ? -31.791 -7.223 19.418 1.00 89.62 97 LEU A CA 1
ATOM 765 C C . LEU A 1 97 ? -31.962 -8.195 20.592 1.00 89.62 97 LEU A C 1
ATOM 767 O O . LEU A 1 97 ? -33.086 -8.473 21.001 1.00 89.62 97 LEU A O 1
ATOM 771 N N . MET A 1 98 ? -30.860 -8.634 21.200 1.00 90.88 98 MET A N 1
ATOM 772 C CA . MET A 1 98 ? -30.865 -9.460 22.412 1.00 90.88 98 MET A CA 1
ATOM 773 C C . MET A 1 98 ? -31.253 -8.679 23.680 1.00 90.88 98 MET A C 1
ATOM 775 O O . MET A 1 98 ? -31.276 -9.262 24.762 1.00 90.88 98 MET A O 1
ATOM 779 N N . ARG A 1 99 ? -31.528 -7.367 23.573 1.00 82.38 99 ARG A N 1
ATOM 780 C CA . ARG A 1 99 ? -31.787 -6.440 24.692 1.00 82.38 99 ARG A CA 1
ATOM 781 C C . ARG A 1 99 ? -30.719 -6.491 25.795 1.00 82.38 99 ARG A C 1
ATOM 783 O O . ARG A 1 99 ? -31.006 -6.126 26.935 1.00 82.38 99 ARG A O 1
ATOM 790 N N . LYS A 1 100 ? -29.497 -6.922 25.466 1.00 77.00 100 LYS A N 1
ATOM 791 C CA . LYS A 1 100 ? -28.375 -6.954 26.404 1.00 77.00 100 LYS A CA 1
ATOM 792 C C . LYS A 1 100 ? -27.772 -5.561 26.489 1.00 77.00 100 LYS A C 1
ATOM 794 O O . LYS A 1 100 ? -27.215 -5.062 25.513 1.00 77.00 100 LYS A O 1
ATOM 799 N N . ASP A 1 101 ? -27.890 -4.953 27.660 1.00 79.06 101 ASP A N 1
ATOM 800 C CA . ASP A 1 101 ? -27.170 -3.733 27.999 1.00 79.06 101 ASP A CA 1
ATOM 801 C C . ASP A 1 101 ? -25.896 -4.130 28.744 1.00 79.06 101 ASP A C 1
ATOM 803 O O . ASP A 1 101 ? -25.949 -4.514 29.903 1.00 79.06 101 ASP A O 1
ATOM 807 N N . LEU A 1 102 ? -24.763 -4.146 28.041 1.00 76.38 102 LEU A N 1
ATOM 808 C CA . LEU A 1 102 ? -23.468 -4.498 28.639 1.00 76.38 102 LEU A CA 1
ATOM 809 C C . LEU A 1 102 ? -22.793 -3.309 29.333 1.00 76.38 102 LEU A C 1
ATOM 811 O O . LEU A 1 102 ? -21.758 -3.489 29.963 1.00 76.38 102 LEU A O 1
ATOM 815 N N . LEU A 1 103 ? -23.314 -2.09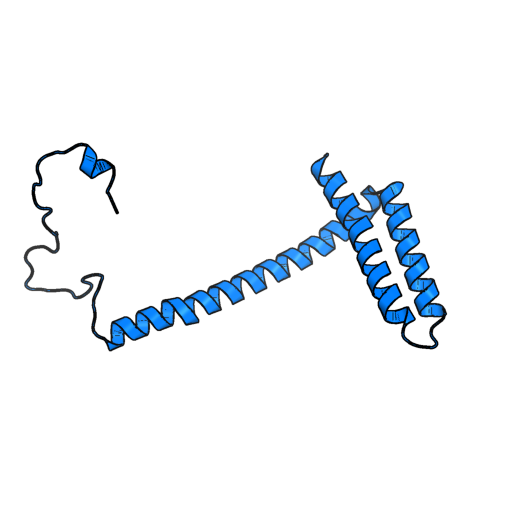6 29.145 1.00 77.38 103 LEU A N 1
ATOM 816 C CA . LEU A 1 103 ? -22.712 -0.868 29.662 1.00 77.38 103 LEU A CA 1
ATOM 817 C C . LEU A 1 103 ? -23.635 -0.151 30.657 1.00 77.38 103 LEU A C 1
ATOM 819 O O . LEU A 1 103 ? -23.397 1.025 30.919 1.00 77.38 103 LEU A O 1
ATOM 823 N N . ASP A 1 104 ? -24.689 -0.818 31.146 1.00 74.31 104 ASP A N 1
ATOM 824 C CA . ASP A 1 104 ? -25.700 -0.254 32.053 1.00 74.31 104 ASP A CA 1
ATOM 825 C C . ASP A 1 104 ? -26.128 1.168 31.647 1.00 74.31 104 ASP A C 1
ATOM 827 O O . ASP A 1 104 ? -26.190 2.100 32.446 1.00 74.31 104 ASP A O 1
ATOM 831 N N . ARG A 1 105 ? -26.380 1.363 30.347 1.00 73.94 105 ARG A N 1
ATOM 832 C CA . ARG A 1 105 ? -26.660 2.680 29.751 1.00 73.94 105 ARG A CA 1
ATOM 833 C C . ARG A 1 105 ? -28.058 3.196 30.064 1.00 73.94 105 ARG A C 1
ATOM 835 O O . ARG A 1 105 ? -28.352 4.361 29.786 1.00 73.94 105 ARG A O 1
ATOM 842 N N . LYS A 1 106 ? -28.951 2.339 30.555 1.00 77.38 106 LYS A N 1
ATOM 843 C CA . LYS A 1 106 ? -30.297 2.742 30.966 1.00 77.38 106 LYS A CA 1
ATOM 844 C C . LYS A 1 106 ? -30.222 3.654 32.187 1.00 77.38 106 LYS A C 1
ATOM 846 O O . LYS A 1 106 ? -29.721 3.266 33.234 1.00 77.38 106 LYS A O 1
ATOM 851 N N . TRP A 1 107 ? -30.783 4.849 32.038 1.00 75.00 107 TRP A N 1
ATOM 852 C CA . TRP A 1 107 ? -30.961 5.778 33.144 1.00 75.00 107 TRP A CA 1
ATOM 853 C C . TRP A 1 107 ? -32.089 5.277 34.050 1.00 75.00 107 TRP A C 1
ATOM 855 O O . TRP A 1 107 ? -33.238 5.176 33.621 1.00 75.00 107 TRP A O 1
ATOM 865 N N . ASP A 1 108 ? -31.748 4.968 35.292 1.00 78.81 108 ASP A N 1
ATOM 866 C CA . ASP A 1 108 ? -32.670 4.736 36.391 1.00 78.81 108 ASP A CA 1
ATOM 867 C C . ASP A 1 108 ? -32.834 6.031 37.205 1.00 78.81 108 ASP A C 1
ATOM 869 O O . ASP A 1 108 ? -31.926 6.483 37.906 1.00 78.81 108 ASP A O 1
ATOM 873 N N . ALA A 1 109 ? -34.001 6.665 37.085 1.00 78.19 109 ALA A N 1
ATOM 874 C CA . ALA A 1 109 ? -34.322 7.892 37.813 1.00 78.19 109 ALA A CA 1
ATOM 875 C C . ALA A 1 109 ? -34.567 7.655 39.316 1.00 78.19 109 ALA A C 1
ATOM 877 O O . ALA A 1 109 ? -34.574 8.615 40.083 1.00 78.19 109 ALA A O 1
ATOM 878 N N . ALA A 1 110 ? -34.771 6.403 39.737 1.00 80.94 110 ALA A N 1
ATOM 879 C CA . ALA A 1 110 ? -34.949 6.025 41.136 1.00 80.94 110 ALA A CA 1
ATOM 880 C C . ALA A 1 110 ? -33.629 5.607 41.810 1.00 80.94 110 ALA A C 1
ATOM 882 O O . ALA A 1 110 ? -33.593 5.430 43.030 1.00 80.94 110 ALA A O 1
ATOM 883 N N . ALA A 1 111 ? -32.540 5.463 41.048 1.00 80.81 111 ALA A N 1
ATOM 884 C CA . ALA A 1 111 ? -31.241 5.101 41.595 1.00 80.81 111 ALA A CA 1
ATOM 885 C C . ALA A 1 111 ? -30.630 6.266 42.390 1.00 80.81 111 ALA A C 1
ATOM 887 O O . ALA A 1 111 ? -30.399 7.353 41.864 1.00 80.81 111 ALA A O 1
ATOM 888 N N . ALA A 1 112 ? -30.304 6.017 43.662 1.00 80.44 112 ALA A N 1
ATOM 889 C CA . ALA A 1 112 ? -29.642 6.996 44.526 1.00 80.44 112 ALA A CA 1
ATOM 890 C C . ALA A 1 112 ? -28.204 7.324 44.070 1.00 80.44 112 ALA A C 1
ATOM 892 O O . ALA A 1 112 ? -27.686 8.399 44.365 1.00 80.44 112 ALA A O 1
ATOM 893 N N . SER A 1 113 ? -27.547 6.394 43.368 1.00 81.56 113 SER A N 1
ATOM 894 C CA . SER A 1 113 ? -26.223 6.568 42.766 1.00 81.56 113 SER A CA 1
ATOM 895 C C . SER A 1 113 ? -25.960 5.466 41.734 1.00 81.56 113 SER A C 1
ATOM 897 O O . SER A 1 113 ? -26.289 4.309 41.981 1.00 81.56 113 SER A O 1
ATOM 899 N N . TYR A 1 114 ? -25.319 5.808 40.612 1.00 83.12 114 TYR A N 1
ATOM 900 C CA . TYR A 1 114 ? -24.806 4.840 39.622 1.00 83.12 114 TYR A CA 1
ATOM 901 C C . TYR A 1 114 ? -23.423 4.289 39.994 1.00 83.12 114 TYR A C 1
ATOM 903 O O . TYR A 1 114 ? -22.815 3.540 39.230 1.00 83.12 114 TYR A O 1
ATOM 911 N N . TRP A 1 115 ? -22.879 4.697 41.142 1.00 85.25 115 TRP A N 1
ATOM 912 C CA . TRP A 1 115 ? -21.589 4.215 41.605 1.00 85.25 115 TRP A CA 1
ATOM 913 C C . TRP A 1 115 ? -21.670 2.719 41.903 1.00 85.25 115 TRP A C 1
ATOM 915 O O . TRP A 1 115 ? -22.378 2.310 42.819 1.00 85.25 115 TRP A O 1
ATOM 925 N N . ILE A 1 116 ? -20.918 1.912 41.154 1.00 81.50 116 ILE A N 1
ATOM 926 C CA . ILE A 1 116 ? -20.794 0.477 41.408 1.00 81.50 116 ILE A CA 1
ATOM 927 C C . ILE A 1 116 ? -19.825 0.303 42.589 1.00 81.50 116 ILE A C 1
ATOM 929 O O . ILE A 1 116 ? -18.627 0.568 42.435 1.00 81.50 116 ILE A O 1
ATOM 933 N N . PRO A 1 117 ? -20.295 -0.111 43.781 1.00 78.31 117 PRO A N 1
ATOM 934 C CA . PRO A 1 117 ? -19.419 -0.283 44.927 1.00 78.31 117 PRO A CA 1
ATOM 935 C C . PRO A 1 117 ? -18.462 -1.447 44.657 1.00 78.31 117 PRO A C 1
ATOM 937 O O . PRO A 1 117 ? -18.882 -2.591 44.485 1.00 78.31 117 PRO A O 1
ATOM 940 N N . LYS A 1 118 ? -17.154 -1.171 44.626 1.00 74.06 118 LYS A N 1
ATOM 941 C CA . LYS A 1 118 ? -16.158 -2.243 44.645 1.00 74.06 118 LYS A CA 1
ATOM 942 C C . LYS A 1 118 ? -16.154 -2.882 46.029 1.00 74.06 118 LYS A C 1
ATOM 944 O O . LYS A 1 118 ? -15.975 -2.187 47.028 1.00 74.06 118 LYS A O 1
ATOM 949 N N . GLY A 1 119 ? -16.324 -4.202 46.075 1.00 73.12 119 GLY A N 1
ATOM 950 C CA . GLY A 1 119 ? -16.123 -4.967 47.300 1.00 73.12 119 GLY A CA 1
ATOM 951 C C . GLY A 1 119 ? -14.712 -4.729 47.836 1.00 73.12 119 GLY A C 1
ATOM 952 O O . GLY A 1 119 ? -13.745 -4.743 47.071 1.00 73.12 119 GLY A O 1
ATOM 953 N N . GLN A 1 120 ? -14.597 -4.482 49.140 1.00 68.25 120 GLN A N 1
ATOM 954 C CA . GLN A 1 120 ? -13.309 -4.407 49.824 1.00 68.25 120 GLN A CA 1
ATOM 955 C C . GLN A 1 120 ? -12.729 -5.824 49.896 1.00 68.25 120 GLN A C 1
ATOM 957 O O . GLN A 1 120 ? -12.935 -6.547 50.865 1.00 68.25 120 GLN A O 1
ATOM 962 N N . ALA A 1 121 ? -12.068 -6.255 48.825 1.00 68.62 121 ALA A N 1
ATOM 963 C CA . ALA A 1 121 ? -11.222 -7.436 48.869 1.00 68.62 121 ALA A CA 1
ATOM 964 C C . ALA A 1 121 ? -9.967 -7.107 49.689 1.00 68.62 121 ALA A C 1
ATOM 966 O O . ALA A 1 121 ? -9.470 -5.977 49.640 1.00 68.62 121 ALA A O 1
ATOM 967 N N . ALA A 1 122 ? -9.462 -8.085 50.443 1.00 74.19 122 ALA A N 1
ATOM 968 C CA . ALA A 1 122 ? -8.198 -7.941 51.150 1.00 74.19 122 ALA A CA 1
ATOM 969 C C . ALA A 1 122 ? -7.094 -7.531 50.161 1.00 74.19 122 ALA A C 1
ATOM 971 O O . ALA A 1 122 ? -7.055 -7.993 49.016 1.00 74.19 122 ALA A O 1
ATOM 972 N N . PHE A 1 123 ? -6.229 -6.614 50.591 1.00 72.44 123 PHE A N 1
ATOM 973 C CA . PHE A 1 123 ? -5.121 -6.142 49.773 1.00 72.44 123 PHE A CA 1
ATOM 974 C C . PHE A 1 123 ? -4.141 -7.297 49.543 1.00 72.44 123 PHE A C 1
ATOM 976 O O . PHE A 1 123 ? -3.374 -7.656 50.432 1.00 72.44 123 PHE A O 1
ATOM 983 N N . GLU A 1 124 ? -4.173 -7.864 48.339 1.00 79.75 124 GLU A N 1
ATOM 984 C CA . GLU A 1 124 ? -3.204 -8.851 47.874 1.00 79.75 124 GLU A CA 1
ATOM 985 C C . GLU A 1 124 ? -2.416 -8.261 46.698 1.00 79.75 124 GLU A C 1
ATOM 987 O O . GLU A 1 124 ? -3.025 -7.821 45.716 1.00 79.75 124 GLU A O 1
ATOM 992 N N . PRO A 1 125 ? -1.070 -8.245 46.754 1.00 76.56 125 PRO A N 1
ATOM 993 C CA . PRO A 1 125 ? -0.231 -7.742 45.665 1.00 76.56 125 PRO A CA 1
ATOM 994 C C . PRO A 1 125 ? -0.520 -8.417 44.316 1.00 76.56 125 PRO A C 1
ATOM 996 O O . PRO A 1 125 ? -0.397 -7.792 43.264 1.00 76.56 125 PRO A O 1
ATOM 999 N N . GLU A 1 126 ? -0.961 -9.675 44.341 1.00 78.06 126 GLU A N 1
ATOM 1000 C CA . GLU A 1 126 ? -1.298 -10.461 43.153 1.00 78.06 126 GLU A CA 1
ATOM 1001 C C . GLU A 1 126 ? -2.484 -9.878 42.369 1.00 78.06 126 GLU A C 1
ATOM 1003 O O . GLU A 1 126 ? -2.500 -9.963 41.138 1.00 78.06 126 GLU A O 1
ATOM 1008 N N . HIS A 1 127 ? -3.417 -9.176 43.026 1.00 73.06 127 HIS A N 1
ATOM 1009 C CA . HIS A 1 127 ? -4.533 -8.503 42.353 1.00 73.06 127 HIS A CA 1
ATOM 1010 C C . HIS A 1 127 ? -4.071 -7.396 41.395 1.00 73.06 127 HIS A C 1
ATOM 1012 O O . HIS A 1 127 ? -4.727 -7.145 40.384 1.00 73.06 127 HIS A O 1
ATOM 1018 N N . TYR A 1 128 ? -2.905 -6.784 41.630 1.00 75.12 128 TYR A N 1
ATOM 1019 C CA . TYR A 1 128 ? -2.339 -5.808 40.693 1.00 75.12 128 TYR A CA 1
ATOM 1020 C C . TYR A 1 128 ? -1.796 -6.446 39.417 1.00 75.12 128 TYR A C 1
ATOM 1022 O O . TYR A 1 128 ? -1.589 -5.734 38.438 1.00 75.12 128 TYR A O 1
ATOM 1030 N N . THR A 1 129 ? -1.594 -7.762 39.393 1.00 80.75 129 THR A N 1
ATOM 1031 C CA . THR A 1 129 ? -1.147 -8.473 38.188 1.00 80.75 129 THR A CA 1
ATOM 1032 C C . THR A 1 129 ? -2.312 -8.982 37.332 1.00 80.75 129 THR A C 1
ATOM 1034 O O . THR A 1 129 ? -2.100 -9.351 36.181 1.00 80.75 129 THR A O 1
ATOM 1037 N N . ARG A 1 130 ? -3.551 -8.947 37.849 1.00 71.50 130 ARG A N 1
ATOM 1038 C CA . ARG A 1 130 ? -4.778 -9.411 37.173 1.00 71.50 130 ARG A CA 1
ATOM 1039 C C . ARG A 1 130 ? -5.853 -8.317 37.144 1.00 71.50 130 ARG A C 1
ATOM 1041 O O . ARG A 1 130 ? -6.890 -8.431 37.785 1.00 71.50 130 ARG A O 1
ATOM 1048 N N . GLN A 1 131 ? -5.572 -7.223 36.438 1.00 68.88 131 GLN A N 1
ATOM 1049 C CA . GLN A 1 131 ? -6.438 -6.032 36.412 1.00 68.88 131 GLN A CA 1
ATOM 1050 C C . GLN A 1 131 ? -7.527 -6.058 35.323 1.00 68.88 131 GLN A C 1
ATOM 1052 O O . GLN A 1 131 ? -8.382 -5.171 35.318 1.00 68.88 131 GLN A O 1
ATOM 1057 N N . PHE A 1 132 ? -7.491 -7.041 34.417 1.00 62.31 132 PHE A N 1
ATOM 1058 C CA . PHE A 1 132 ? -8.362 -7.149 33.243 1.00 62.31 132 PHE A CA 1
ATOM 1059 C C . PHE A 1 132 ? -9.029 -8.519 33.166 1.00 62.31 132 PHE A C 1
ATOM 1061 O O . PHE A 1 132 ? -8.331 -9.517 33.462 1.00 62.31 132 PHE A O 1
#

Secondary structure (DSSP, 8-state):
-HHHHHHHHHHHHHHHHHHHHHHHHHTTSS--HHHHHHHHHHHHHHHHHHHHHGGGGHHHHHHHHHHHHHHHHHHHHHHHHHHIIIIIIHHHHHHHHTT--SS--S--TT-S----PPP-----GGGGG---

Foldseek 3Di:
DVVVLVLLLCVLQVVLVVLVVVLVVCVVDDDCVVSNVVSVVSSVVSVVCNVPPSVVCVVVVVVVVVVVVVVVVVVVVVVVVCCCCVPVVVVVVVCVVVVPDPPPPDDDPPDPDPDDDDPPDPDDPVCVVVVD

Sequence (132 aa):
MVNEQKNLKVFGYGLAVVLAFIAYKVWRGHGWVAVHAALLAGIFLFILVTAVRYQALKPLYIRWMKVAHFIGTVITGIILSVLFYGVFGVTGLILRLMRKDLLDRKWDAAAASYWIPKGQAAFEPEHYTRQF

Radius of gyration: 29.83 Å; Cα contacts (8 Å, |Δi|>4): 54; chains: 1; bounding box: 60×29×84 Å

pLDDT: mean 86.7, std 9.24, range [60.34, 98.25]